Protein AF-A0A934LBV5-F1 (afdb_monomer_lite)

Secondary structure (DSSP, 8-state):
------------HHHHHHH-GGGT-SS-EEEE-SSHHHHHHHHHHHHHH--EEEEEE-SS-EEE-TT--GGGEEEESS---STT-EEE--S---S-TTS--TT---TTEE-HHHHTT--TTTSGGGS--S-HHHHHHHHHHHTTSS-PPPGGGHHHHTTGGGHHHHHHH-GGGGG-

Radius of gyration: 16.34 Å; chains: 1; bounding box: 41×29×62 Å

pLDDT: mean 90.87, std 10.98, range [35.19, 98.69]

Sequence (176 aa):
MPSSTQPDDRIDYAALVAQHPWTIARDRKCILSPDSDGMLCGLLVTNFLNWEVVGFYDGKILISKEGVNFNDCVFLDIEINRRGVGSIGNHLVEFNRNLTINNHNFDECIQPNILRGFDGKNAFQRKYPFGTIHLLLGSLQESGVIGDLPDTAVSPLLFADGVGNNLFGYPENCLN

Structure (mmCIF, N/CA/C/O backbone):
data_AF-A0A934LBV5-F1
#
_entry.id   AF-A0A934LBV5-F1
#
loop_
_atom_site.group_PDB
_atom_site.id
_atom_site.type_symbol
_atom_site.label_atom_id
_atom_site.label_alt_id
_atom_site.label_comp_id
_atom_site.label_asym_id
_atom_site.label_entity_id
_atom_site.label_seq_id
_atom_site.pdbx_PDB_ins_code
_atom_site.Cartn_x
_atom_site.Cartn_y
_atom_site.Cartn_z
_atom_site.occupancy
_atom_site.B_iso_or_equiv
_atom_site.auth_seq_id
_atom_site.auth_comp_id
_atom_site.auth_asym_id
_atom_site.auth_atom_id
_atom_site.pdbx_PDB_model_num
ATOM 1 N N . MET A 1 1 ? 10.150 -7.671 -39.013 1.00 37.53 1 MET A N 1
ATOM 2 C CA . MET A 1 1 ? 9.109 -7.538 -37.978 1.00 37.53 1 MET A CA 1
ATOM 3 C C . MET A 1 1 ? 9.627 -8.192 -36.712 1.00 37.53 1 MET A C 1
ATOM 5 O O . MET A 1 1 ? 9.820 -9.401 -36.743 1.00 37.53 1 MET A O 1
ATOM 9 N N . PRO A 1 2 ? 9.927 -7.448 -35.643 1.00 35.19 2 PRO A N 1
ATOM 10 C CA . PRO A 1 2 ? 10.103 -8.055 -34.338 1.00 35.19 2 PRO A CA 1
ATOM 11 C C . PRO A 1 2 ? 8.717 -8.207 -33.707 1.00 35.19 2 PRO A C 1
ATOM 13 O O . PRO A 1 2 ? 8.085 -7.222 -33.337 1.00 35.19 2 PRO A O 1
ATOM 16 N N . SER A 1 3 ? 8.226 -9.442 -33.618 1.00 48.97 3 SER A N 1
ATOM 17 C CA . SER A 1 3 ? 7.176 -9.790 -32.666 1.00 48.97 3 SER A CA 1
ATOM 18 C C . SER A 1 3 ? 7.825 -9.876 -31.284 1.00 48.97 3 SER A C 1
ATOM 20 O O . SER A 1 3 ? 8.343 -10.921 -30.897 1.00 48.97 3 SER A O 1
ATOM 22 N N . SER A 1 4 ? 7.848 -8.769 -30.552 1.00 43.59 4 SER A N 1
ATOM 23 C CA . SER A 1 4 ? 8.019 -8.809 -29.104 1.00 43.59 4 SER A CA 1
ATOM 24 C C . SER A 1 4 ? 6.685 -8.398 -28.508 1.00 43.59 4 SER A C 1
ATOM 26 O O . SER A 1 4 ? 6.402 -7.209 -28.381 1.00 43.59 4 SER A O 1
ATOM 28 N N . THR A 1 5 ? 5.833 -9.370 -28.195 1.00 43.75 5 THR A N 1
ATOM 29 C CA . THR A 1 5 ? 4.811 -9.148 -27.173 1.00 43.75 5 THR A CA 1
ATOM 30 C C . THR A 1 5 ? 5.581 -8.742 -25.924 1.00 43.75 5 THR A C 1
ATOM 32 O O . THR A 1 5 ? 6.279 -9.577 -25.342 1.00 43.75 5 THR A O 1
ATOM 35 N N . GLN A 1 6 ? 5.577 -7.448 -25.590 1.00 48.78 6 GLN A N 1
ATOM 36 C CA . GLN A 1 6 ? 6.040 -7.039 -24.272 1.00 48.78 6 GLN A CA 1
ATOM 37 C C . GLN A 1 6 ? 5.222 -7.830 -23.242 1.00 48.78 6 GLN A C 1
ATOM 39 O O . GLN A 1 6 ? 4.046 -8.101 -23.509 1.00 48.78 6 GLN A O 1
ATOM 44 N N . PRO A 1 7 ? 5.837 -8.277 -22.134 1.00 55.12 7 PRO A N 1
ATOM 45 C CA . PRO A 1 7 ? 5.078 -8.839 -21.028 1.00 55.12 7 PRO A CA 1
ATOM 46 C C . PRO A 1 7 ? 3.930 -7.887 -20.685 1.00 55.12 7 PRO A C 1
ATOM 48 O O . PRO A 1 7 ? 4.115 -6.672 -20.713 1.00 55.12 7 PRO A O 1
ATOM 51 N N . ASP A 1 8 ? 2.742 -8.434 -20.445 1.00 68.75 8 ASP A N 1
ATOM 52 C CA . ASP A 1 8 ? 1.630 -7.635 -19.945 1.00 68.75 8 ASP A CA 1
ATOM 53 C C . ASP A 1 8 ? 2.003 -7.154 -18.534 1.00 68.75 8 ASP A C 1
ATOM 55 O O . ASP A 1 8 ? 2.067 -7.954 -17.602 1.00 68.75 8 ASP A O 1
ATOM 59 N N . ASP A 1 9 ? 2.334 -5.867 -18.401 1.00 77.94 9 ASP A N 1
ATOM 60 C CA . ASP A 1 9 ? 2.773 -5.248 -17.143 1.00 77.94 9 ASP A CA 1
ATOM 61 C C . ASP A 1 9 ? 1.580 -4.891 -16.225 1.00 77.94 9 ASP A C 1
ATOM 63 O O . ASP A 1 9 ? 1.752 -4.281 -15.156 1.00 77.94 9 ASP A O 1
ATOM 67 N N . ARG A 1 10 ? 0.353 -5.264 -16.613 1.00 86.00 10 ARG A N 1
ATOM 68 C CA . ARG A 1 10 ? -0.849 -5.063 -15.802 1.00 86.00 10 ARG A CA 1
ATOM 69 C C . ARG A 1 10 ? -0.780 -5.843 -14.500 1.00 86.00 10 ARG A C 1
ATOM 71 O O . ARG A 1 10 ? -0.257 -6.951 -14.416 1.00 86.00 10 ARG A O 1
ATOM 78 N N . ILE A 1 11 ? -1.344 -5.241 -13.460 1.00 91.06 11 ILE A N 1
ATOM 79 C CA . ILE A 1 11 ? -1.488 -5.902 -12.168 1.00 91.06 11 ILE A CA 1
ATOM 80 C C . ILE A 1 11 ? -2.671 -6.867 -12.247 1.00 91.06 11 ILE A C 1
ATOM 82 O O . ILE A 1 11 ? -3.798 -6.453 -12.510 1.00 91.06 11 ILE A O 1
ATOM 86 N N . ASP A 1 12 ? -2.411 -8.149 -11.995 1.00 94.25 12 ASP A N 1
ATOM 87 C CA . ASP A 1 12 ? -3.451 -9.159 -11.808 1.00 94.25 12 ASP A CA 1
ATOM 88 C C . ASP A 1 12 ? -4.033 -9.027 -10.392 1.00 94.25 12 ASP A C 1
ATOM 90 O O . ASP A 1 12 ? -3.531 -9.606 -9.423 1.00 94.25 12 ASP A O 1
ATOM 94 N N . TYR A 1 13 ? -5.073 -8.200 -10.265 1.00 95.12 13 TYR A N 1
ATOM 95 C CA . TYR A 1 13 ? -5.738 -7.948 -8.988 1.00 95.12 13 TYR A CA 1
ATOM 96 C C . TYR A 1 13 ? -6.399 -9.203 -8.410 1.00 95.12 13 TYR A C 1
ATOM 98 O O . TYR A 1 13 ? -6.395 -9.377 -7.191 1.00 95.12 13 TYR A O 1
ATOM 106 N N . ALA A 1 14 ? -6.912 -10.102 -9.255 1.00 96.12 14 ALA A N 1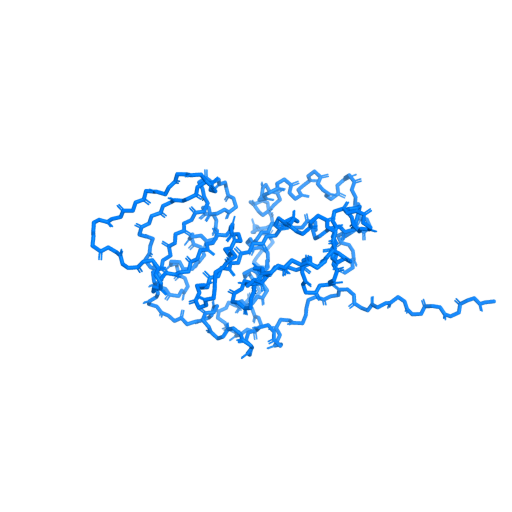
ATOM 107 C CA . ALA A 1 14 ? -7.539 -11.338 -8.801 1.00 96.12 14 ALA A CA 1
ATOM 108 C C . ALA A 1 14 ? -6.506 -12.241 -8.113 1.00 96.12 14 ALA A C 1
ATOM 110 O O . ALA A 1 14 ? -6.737 -12.731 -7.003 1.00 96.12 14 ALA A O 1
ATOM 111 N N . ALA A 1 15 ? -5.333 -12.410 -8.732 1.00 95.38 15 ALA A N 1
ATOM 112 C CA . ALA A 1 15 ? -4.226 -13.153 -8.139 1.00 95.38 15 ALA A CA 1
ATOM 113 C C . ALA A 1 15 ? -3.686 -12.473 -6.872 1.00 95.38 15 ALA A C 1
ATOM 115 O O . ALA A 1 15 ? -3.429 -13.157 -5.881 1.00 95.38 15 ALA A O 1
ATOM 116 N N . LEU A 1 16 ? -3.551 -11.143 -6.882 1.00 95.44 16 LEU A N 1
ATOM 117 C CA . LEU A 1 16 ? -3.089 -10.353 -5.737 1.00 95.44 16 LEU A CA 1
ATOM 118 C C . LEU A 1 16 ? -4.006 -10.539 -4.522 1.00 95.44 16 LEU A C 1
ATOM 120 O O . LEU A 1 16 ? -3.524 -10.860 -3.436 1.00 95.44 16 LEU A O 1
ATOM 124 N N . VAL A 1 17 ? -5.322 -10.398 -4.698 1.00 96.38 17 VAL A N 1
ATOM 125 C CA . VAL A 1 17 ? -6.305 -10.582 -3.618 1.00 96.38 17 VAL A CA 1
ATOM 126 C C . VAL A 1 17 ? -6.327 -12.034 -3.135 1.00 96.38 17 VAL A C 1
ATOM 128 O O . VAL A 1 17 ? -6.410 -12.277 -1.932 1.00 96.38 17 VAL A O 1
ATOM 131 N N . ALA A 1 18 ? -6.204 -13.007 -4.043 1.00 96.56 18 ALA A N 1
ATOM 132 C CA . ALA A 1 18 ? -6.152 -14.420 -3.675 1.00 96.56 18 ALA A CA 1
ATOM 133 C C . ALA A 1 18 ? -4.903 -14.773 -2.845 1.00 96.56 18 ALA A C 1
ATOM 135 O O . ALA A 1 18 ? -4.996 -15.562 -1.905 1.00 96.56 18 ALA A O 1
ATOM 136 N N . GLN A 1 19 ? -3.746 -14.192 -3.177 1.00 95.50 19 GLN A N 1
ATOM 137 C CA . GLN A 1 19 ? -2.488 -14.399 -2.449 1.00 95.50 19 GLN A CA 1
ATOM 138 C C . GLN A 1 19 ? -2.459 -13.638 -1.120 1.00 95.50 19 GLN A C 1
ATOM 140 O O . GLN A 1 19 ? -1.939 -14.147 -0.129 1.00 95.50 19 GLN A O 1
ATOM 145 N N . HIS A 1 20 ? -3.073 -12.455 -1.079 1.00 96.12 20 HIS A N 1
ATOM 146 C CA . HIS A 1 20 ? -3.098 -11.579 0.087 1.00 96.12 20 HIS A CA 1
AT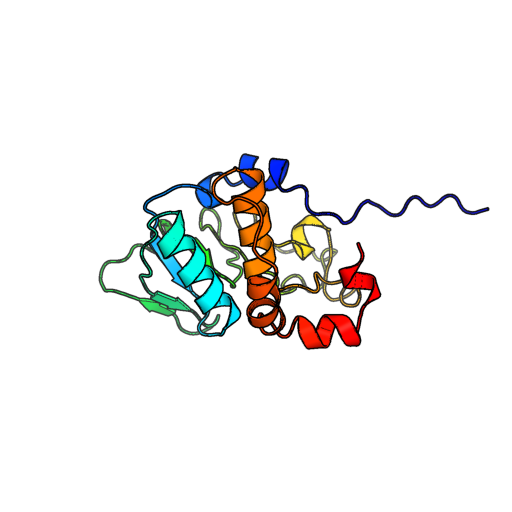OM 147 C C . HIS A 1 20 ? -4.537 -11.248 0.499 1.00 96.12 20 HIS A C 1
ATOM 149 O O . HIS A 1 20 ? -4.968 -10.093 0.405 1.00 96.12 20 HIS A O 1
ATOM 155 N N . PRO A 1 21 ? -5.297 -12.224 1.032 1.00 95.31 21 PRO A N 1
ATOM 156 C CA . PRO A 1 21 ? -6.703 -12.024 1.396 1.00 95.31 21 PRO A CA 1
ATOM 157 C C . PRO A 1 21 ? -6.885 -10.977 2.503 1.00 95.31 21 PRO A C 1
ATOM 159 O O . PRO A 1 21 ? -7.983 -10.466 2.723 1.00 95.31 21 PRO A O 1
ATOM 162 N N . TRP A 1 22 ? -5.804 -10.622 3.203 1.00 95.00 22 TRP A N 1
ATOM 163 C CA . TRP A 1 22 ? -5.809 -9.548 4.183 1.00 95.00 22 TRP A CA 1
ATOM 164 C C . TRP A 1 22 ? -6.133 -8.175 3.594 1.00 95.00 22 TRP A C 1
ATOM 166 O O . TRP A 1 22 ? -6.601 -7.328 4.348 1.00 95.00 22 TRP A O 1
ATOM 176 N N . THR A 1 23 ? -5.928 -7.960 2.292 1.00 95.06 23 THR A N 1
ATOM 177 C CA . THR A 1 23 ? -6.225 -6.693 1.596 1.00 95.06 23 THR A CA 1
ATOM 178 C C . THR A 1 23 ? -7.700 -6.310 1.639 1.00 95.06 23 THR A C 1
ATOM 180 O O . THR A 1 23 ? -8.024 -5.127 1.642 1.00 95.06 23 THR A O 1
ATOM 183 N N . ILE A 1 24 ? -8.585 -7.306 1.711 1.00 96.19 24 ILE A N 1
ATOM 184 C CA . ILE A 1 24 ? -10.046 -7.136 1.687 1.00 96.19 24 ILE A CA 1
ATOM 185 C C . ILE A 1 24 ? -10.715 -7.593 2.990 1.00 96.19 24 ILE A C 1
ATOM 187 O O . ILE A 1 24 ? -11.934 -7.511 3.142 1.00 96.19 24 ILE A O 1
ATOM 191 N N . ALA A 1 25 ? -9.933 -8.108 3.939 1.00 97.06 25 ALA A N 1
ATOM 192 C CA . ALA A 1 25 ? -10.440 -8.541 5.233 1.00 97.06 25 ALA A CA 1
ATOM 193 C C . ALA A 1 25 ? -10.951 -7.340 6.036 1.00 97.06 25 ALA A C 1
ATOM 195 O O . ALA A 1 25 ? -10.390 -6.252 5.957 1.00 97.06 25 ALA A O 1
ATOM 196 N N . ARG A 1 26 ? -11.998 -7.533 6.839 1.00 97.94 26 ARG A N 1
ATOM 197 C CA . ARG A 1 26 ? -12.542 -6.480 7.707 1.00 97.94 26 ARG A CA 1
ATOM 198 C C . ARG A 1 26 ? -11.838 -6.439 9.063 1.00 97.94 26 ARG A C 1
ATOM 200 O O . ARG A 1 26 ? -11.137 -7.380 9.428 1.00 97.94 26 ARG A O 1
ATOM 207 N N . ASP A 1 27 ? -12.046 -5.346 9.795 1.00 98.00 27 ASP A N 1
ATOM 208 C CA . ASP A 1 27 ? -11.721 -5.230 11.226 1.00 98.00 27 ASP A CA 1
ATOM 209 C C . ASP A 1 27 ? -10.224 -5.403 11.559 1.00 98.00 27 ASP A C 1
ATOM 211 O O . ASP A 1 27 ? -9.849 -5.955 12.597 1.00 98.00 27 ASP A O 1
ATOM 215 N N . ARG A 1 28 ? -9.340 -4.932 10.671 1.00 98.00 28 ARG A N 1
ATOM 216 C CA . ARG A 1 28 ? -7.883 -4.977 10.872 1.00 98.00 28 ARG A CA 1
ATOM 217 C C . ARG A 1 28 ? -7.338 -3.693 11.484 1.00 98.00 28 ARG A C 1
ATOM 219 O O . ARG A 1 28 ? -7.940 -2.630 11.389 1.00 98.00 28 ARG A O 1
ATOM 226 N N . LYS A 1 29 ? -6.135 -3.778 12.050 1.00 98.56 29 LYS A N 1
ATOM 227 C CA . LYS A 1 29 ? -5.351 -2.614 12.480 1.00 98.56 29 LYS A CA 1
ATOM 228 C C . LYS A 1 29 ? -4.383 -2.199 11.382 1.00 98.56 29 LYS A C 1
ATOM 230 O O . LYS A 1 29 ? -3.769 -3.063 10.755 1.00 98.56 29 LYS A O 1
ATOM 235 N N . CYS A 1 30 ? -4.191 -0.899 11.197 1.00 98.56 30 CYS A N 1
ATOM 236 C CA . CYS A 1 30 ? -3.239 -0.372 10.229 1.00 98.56 30 CYS A CA 1
ATOM 237 C C . CYS A 1 30 ? -2.352 0.748 10.770 1.00 98.56 30 CYS A C 1
ATOM 239 O O . CYS A 1 30 ? -2.711 1.474 11.702 1.00 98.56 30 CYS A O 1
ATOM 241 N N . ILE A 1 31 ? -1.172 0.852 10.165 1.00 98.69 31 ILE A N 1
ATOM 242 C CA . ILE A 1 31 ? -0.188 1.912 10.378 1.00 98.69 31 ILE A CA 1
ATOM 243 C C . ILE A 1 31 ? 0.016 2.602 9.034 1.00 98.69 31 ILE A C 1
ATOM 245 O O . ILE A 1 31 ? 0.229 1.926 8.031 1.00 98.69 31 ILE A O 1
ATOM 249 N N . LEU A 1 32 ? -0.083 3.928 9.010 1.00 98.56 32 LEU A N 1
ATOM 250 C CA . LEU A 1 32 ? -0.047 4.705 7.769 1.00 98.56 32 LEU A CA 1
ATOM 251 C C . LEU A 1 32 ? 1.319 5.363 7.563 1.00 98.56 32 LEU A C 1
ATOM 253 O O . LEU A 1 32 ? 1.946 5.789 8.540 1.00 98.56 32 LEU A O 1
ATOM 257 N N . SER A 1 33 ? 1.741 5.536 6.311 1.00 97.56 33 SER A N 1
ATOM 258 C CA . SER A 1 33 ? 2.712 6.585 5.992 1.00 97.56 33 SER A CA 1
ATOM 259 C C . SER A 1 33 ? 2.108 7.963 6.353 1.00 97.56 33 SER A C 1
ATOM 261 O O . SER A 1 33 ? 0.892 8.169 6.237 1.00 97.56 33 SER A O 1
ATOM 263 N N . PRO A 1 34 ? 2.900 8.919 6.874 1.00 96.00 34 PRO A N 1
ATOM 264 C CA . PRO A 1 34 ? 2.402 10.238 7.256 1.00 96.00 34 PRO A CA 1
ATOM 265 C C . PRO A 1 34 ? 2.409 11.231 6.079 1.00 96.00 34 PRO A C 1
ATOM 267 O O . PRO A 1 34 ? 2.833 12.377 6.238 1.00 96.00 34 PRO A O 1
ATOM 270 N N . ASP A 1 35 ? 1.940 10.809 4.905 1.00 93.88 35 ASP A N 1
ATOM 271 C CA . ASP A 1 35 ? 1.755 11.667 3.733 1.00 93.88 35 ASP A CA 1
ATOM 272 C C . ASP A 1 35 ? 0.321 11.590 3.176 1.00 93.88 35 ASP A C 1
ATOM 274 O O . ASP A 1 35 ? -0.582 10.997 3.773 1.00 93.88 35 ASP A O 1
ATOM 278 N N . SER A 1 36 ? 0.071 12.270 2.055 1.00 93.44 36 SER A N 1
ATOM 279 C CA . SER A 1 36 ? -1.254 12.299 1.438 1.00 93.44 36 SER A CA 1
ATOM 280 C C . SER A 1 36 ? -1.720 10.944 0.909 1.00 93.44 36 SER A C 1
ATOM 282 O O . SER A 1 36 ? -2.917 10.675 0.986 1.00 93.44 36 SER A O 1
ATOM 284 N N . ASP A 1 37 ? -0.829 10.112 0.366 1.00 95.88 37 ASP A N 1
ATOM 285 C CA . ASP A 1 37 ? -1.213 8.815 -0.199 1.00 95.88 37 ASP A CA 1
ATOM 286 C C . ASP A 1 37 ? -1.546 7.830 0.929 1.00 95.88 37 ASP A C 1
ATOM 288 O O . ASP A 1 37 ? -2.647 7.270 0.955 1.00 95.88 37 ASP A O 1
ATOM 292 N N . GLY A 1 38 ? -0.703 7.748 1.964 1.00 97.00 38 GLY A N 1
ATOM 293 C CA . GLY A 1 38 ? -0.995 6.979 3.177 1.00 97.00 38 GLY A CA 1
ATOM 294 C C . GLY A 1 38 ? -2.278 7.407 3.888 1.00 97.00 38 GLY A C 1
ATOM 295 O O . GLY A 1 38 ? -3.077 6.559 4.304 1.00 97.00 38 GLY A O 1
ATOM 296 N N . MET A 1 39 ? -2.540 8.715 3.987 1.00 96.19 39 MET A N 1
ATOM 297 C CA . MET A 1 39 ? -3.797 9.219 4.554 1.00 96.19 39 MET A CA 1
ATOM 298 C C . MET A 1 39 ? -5.019 8.820 3.715 1.00 96.19 39 MET A C 1
ATOM 300 O O . MET A 1 39 ? -6.028 8.398 4.284 1.00 96.19 39 MET A O 1
ATOM 304 N N . LEU A 1 40 ? -4.946 8.915 2.383 1.00 96.31 40 LEU A N 1
ATOM 305 C CA . LEU A 1 40 ? -6.026 8.470 1.494 1.00 96.31 40 LEU A CA 1
ATOM 306 C C . LEU A 1 40 ? -6.255 6.957 1.608 1.00 96.31 40 LEU A C 1
ATOM 308 O O . LEU A 1 40 ? -7.407 6.522 1.692 1.00 96.31 40 LEU A O 1
ATOM 312 N N . CYS A 1 41 ? -5.182 6.165 1.691 1.00 97.69 41 CYS A N 1
ATOM 313 C CA . CYS A 1 41 ? -5.253 4.724 1.931 1.00 97.69 41 CYS A CA 1
ATOM 314 C C . CYS A 1 41 ? -5.993 4.420 3.240 1.00 97.69 41 CYS A C 1
ATOM 316 O O . CYS A 1 41 ? -6.926 3.616 3.255 1.00 97.69 41 CYS A O 1
ATOM 318 N N . GLY A 1 42 ? -5.630 5.113 4.324 1.00 98.06 42 GLY A N 1
ATOM 319 C CA . GLY A 1 42 ? -6.290 5.005 5.624 1.00 98.06 42 GLY A CA 1
ATOM 320 C C . GLY A 1 42 ? -7.781 5.349 5.572 1.00 98.06 42 GLY A C 1
ATOM 321 O O . GLY A 1 42 ? -8.607 4.592 6.086 1.00 98.06 42 GLY A O 1
ATOM 322 N N . LEU A 1 43 ? -8.154 6.452 4.915 1.00 96.69 43 LEU A N 1
ATOM 323 C CA . LEU A 1 43 ? -9.559 6.842 4.723 1.00 96.69 43 LEU A CA 1
ATOM 324 C C . LEU A 1 43 ? -10.359 5.774 3.967 1.00 96.69 43 LEU A C 1
ATOM 326 O O . LEU A 1 43 ? -11.499 5.485 4.331 1.00 96.69 43 LEU A O 1
ATOM 330 N N . LEU A 1 44 ? -9.762 5.155 2.948 1.00 96.12 44 LEU A N 1
ATOM 331 C CA . LEU A 1 44 ? -10.417 4.114 2.163 1.00 96.12 44 LEU A CA 1
ATOM 332 C C . LEU A 1 44 ? -10.707 2.870 3.019 1.00 96.12 44 LEU A C 1
ATOM 334 O O . LEU A 1 44 ? -11.857 2.438 3.127 1.00 96.12 44 LEU A O 1
ATOM 338 N N . VAL A 1 45 ? -9.690 2.307 3.676 1.00 98.06 45 VAL A N 1
ATOM 339 C CA . VAL A 1 45 ? -9.856 1.051 4.432 1.00 98.06 45 VAL A CA 1
ATOM 340 C C . VAL A 1 45 ? -10.693 1.223 5.701 1.00 98.06 45 VAL A C 1
ATOM 342 O O . VAL A 1 45 ? -11.445 0.321 6.076 1.00 98.06 45 VAL A O 1
ATOM 345 N N . THR A 1 46 ? -10.619 2.384 6.356 1.00 98.31 46 THR A N 1
ATOM 346 C CA . THR A 1 46 ? -11.449 2.679 7.534 1.00 98.31 46 THR A CA 1
ATOM 347 C C . THR A 1 46 ? -12.926 2.742 7.144 1.00 98.31 46 THR A C 1
ATOM 349 O O . THR A 1 46 ? -13.760 2.140 7.817 1.00 98.31 46 THR A O 1
ATOM 352 N N . ASN A 1 47 ? -13.249 3.380 6.015 1.00 96.81 47 ASN A N 1
ATOM 353 C CA . ASN A 1 47 ? -14.625 3.543 5.552 1.00 96.81 47 ASN A CA 1
ATOM 354 C C . ASN A 1 47 ? -15.243 2.243 5.012 1.00 96.81 47 ASN A C 1
ATOM 356 O O . ASN A 1 47 ? -16.390 1.926 5.323 1.00 96.81 47 ASN A O 1
ATOM 360 N N . PHE A 1 48 ? -14.502 1.477 4.206 1.00 97.06 48 PHE A N 1
ATOM 361 C CA . PHE A 1 48 ? -15.065 0.313 3.511 1.00 97.06 48 PHE A CA 1
ATOM 362 C C . PHE A 1 48 ? -14.871 -1.008 4.259 1.00 97.06 48 PHE A C 1
ATOM 364 O O . PHE A 1 48 ? -15.743 -1.879 4.200 1.00 97.06 48 PHE A O 1
ATOM 371 N N . LEU A 1 49 ? -13.776 -1.159 5.006 1.00 98.25 49 LEU A N 1
ATOM 372 C CA . LEU A 1 49 ? -13.409 -2.415 5.668 1.00 98.25 49 LEU A CA 1
ATOM 373 C C . LEU A 1 49 ? -13.474 -2.350 7.200 1.00 98.25 49 LEU A C 1
ATOM 375 O O . LEU A 1 49 ? -13.230 -3.363 7.853 1.00 98.25 49 LEU A O 1
ATOM 379 N N . ASN A 1 50 ? -13.832 -1.202 7.785 1.00 98.50 50 ASN A N 1
ATOM 380 C CA . ASN A 1 50 ? -13.829 -0.984 9.237 1.00 98.50 50 ASN A CA 1
ATOM 381 C C . ASN A 1 50 ? -12.447 -1.219 9.876 1.00 98.50 50 ASN A C 1
ATOM 383 O O . ASN A 1 50 ? -12.331 -1.799 10.954 1.00 98.50 50 ASN A O 1
ATOM 387 N N . TRP A 1 51 ? -11.376 -0.822 9.187 1.00 98.56 51 TRP A N 1
ATOM 388 C CA . TRP A 1 51 ? -10.038 -0.887 9.773 1.00 98.56 51 TRP A CA 1
ATOM 389 C C . TRP A 1 51 ? -9.838 0.206 10.824 1.00 98.56 51 TRP A C 1
ATOM 391 O O . TRP A 1 51 ? -10.426 1.282 10.748 1.00 98.56 51 TRP A O 1
ATOM 401 N N . GLU A 1 52 ? -8.957 -0.053 11.785 1.00 98.50 52 GLU A N 1
ATOM 402 C CA . GLU A 1 52 ? -8.548 0.894 12.816 1.00 98.50 52 GLU A CA 1
ATOM 403 C C . GLU A 1 52 ? -7.149 1.442 12.510 1.00 98.50 52 GLU A C 1
ATOM 405 O O . GLU A 1 52 ? -6.181 0.683 12.416 1.00 98.50 52 GLU A O 1
ATOM 410 N N . VAL A 1 53 ? -7.011 2.767 12.419 1.00 98.56 53 VAL A N 1
ATOM 411 C CA . VAL A 1 53 ? -5.692 3.418 12.387 1.00 98.56 53 VAL A CA 1
ATOM 412 C C . VAL A 1 53 ? -5.114 3.433 13.800 1.00 98.56 53 VAL A C 1
ATOM 414 O O . VAL A 1 53 ? -5.672 4.045 14.718 1.00 98.56 53 VAL A O 1
ATOM 417 N N . VAL A 1 54 ? -3.982 2.753 13.983 1.00 98.62 54 VAL A N 1
ATOM 418 C CA . VAL A 1 54 ? -3.326 2.594 15.290 1.00 98.62 54 VAL A CA 1
ATOM 419 C C . VAL A 1 54 ? -1.949 3.241 15.369 1.00 98.62 54 VAL A C 1
ATOM 421 O O . VAL A 1 54 ? -1.349 3.245 16.444 1.00 98.62 54 VAL A O 1
ATOM 424 N N . GLY A 1 55 ? -1.449 3.813 14.275 1.00 98.31 55 GLY A N 1
ATOM 425 C CA . GLY A 1 55 ? -0.159 4.486 14.261 1.00 98.31 55 GLY A CA 1
ATOM 426 C C . GLY A 1 55 ? 0.227 5.064 12.908 1.00 98.31 55 GLY A C 1
ATOM 427 O O . GLY A 1 55 ? -0.496 4.922 11.923 1.00 98.31 55 GLY A O 1
ATOM 428 N N . PHE A 1 56 ? 1.403 5.684 12.889 1.00 98.50 56 PHE A N 1
ATOM 429 C CA . PHE A 1 56 ? 2.048 6.241 11.706 1.00 98.50 56 PHE A CA 1
ATOM 430 C C . PHE A 1 56 ? 3.523 5.833 11.671 1.00 98.50 56 PHE A C 1
ATOM 432 O O . PHE A 1 56 ? 4.156 5.715 12.725 1.00 98.50 56 PHE A O 1
ATOM 439 N N . TYR A 1 57 ? 4.071 5.629 10.475 1.00 97.88 57 TYR A N 1
ATOM 440 C CA . TYR A 1 57 ? 5.467 5.248 10.273 1.00 97.88 57 TYR A CA 1
ATOM 441 C C . TYR A 1 57 ? 6.044 5.909 9.017 1.00 97.88 57 TYR A C 1
ATOM 443 O O . TYR A 1 57 ? 5.513 5.723 7.932 1.00 97.88 57 TYR A O 1
ATOM 451 N N . ASP A 1 58 ? 7.143 6.655 9.152 1.00 95.31 58 ASP A N 1
ATOM 452 C CA . ASP A 1 58 ? 7.798 7.380 8.041 1.00 95.31 58 ASP A CA 1
ATOM 453 C C . ASP A 1 58 ? 9.015 6.638 7.443 1.00 95.31 58 ASP A C 1
ATOM 455 O O . ASP A 1 58 ? 9.867 7.232 6.780 1.00 95.31 58 ASP A O 1
ATOM 459 N N . GLY A 1 59 ? 9.169 5.347 7.753 1.00 92.75 59 GLY A N 1
ATOM 460 C CA . GLY A 1 59 ? 10.361 4.566 7.405 1.00 92.75 59 GLY A CA 1
ATOM 461 C C . GLY A 1 59 ? 11.512 4.693 8.408 1.00 92.75 59 GLY A C 1
ATOM 462 O O . GLY A 1 59 ? 12.457 3.904 8.364 1.00 92.75 59 GLY A O 1
ATOM 463 N N . LYS A 1 60 ? 11.437 5.624 9.366 1.00 94.75 60 LYS A N 1
ATOM 464 C CA . LYS A 1 60 ? 12.471 5.853 10.392 1.00 94.75 60 LYS A CA 1
ATOM 465 C C . LYS A 1 60 ? 11.908 5.802 11.808 1.00 94.75 60 LYS A C 1
ATOM 467 O O . LYS A 1 60 ? 12.480 5.139 12.669 1.00 94.75 60 LYS A O 1
ATOM 472 N N . ILE A 1 61 ? 10.798 6.486 12.048 1.00 96.38 61 ILE A N 1
ATOM 473 C CA . ILE A 1 61 ? 10.145 6.666 13.338 1.00 96.38 61 ILE A CA 1
ATOM 474 C C . ILE A 1 61 ? 8.722 6.134 13.235 1.00 96.38 61 ILE A C 1
ATOM 476 O O . ILE A 1 61 ? 7.934 6.575 12.401 1.00 96.38 61 ILE A O 1
ATOM 480 N N . LEU A 1 62 ? 8.394 5.191 14.117 1.00 96.88 62 LEU A N 1
ATOM 481 C CA . LEU A 1 62 ? 7.049 4.651 14.276 1.00 96.88 62 LEU A CA 1
ATOM 482 C C . LEU A 1 62 ? 6.425 5.235 15.542 1.00 96.88 62 LEU A C 1
ATOM 484 O O . LEU A 1 62 ? 6.989 5.111 16.630 1.00 96.88 62 LEU A O 1
ATOM 488 N N . ILE A 1 63 ? 5.241 5.827 15.401 1.00 97.38 63 ILE A N 1
ATOM 489 C CA . ILE A 1 63 ? 4.383 6.235 16.516 1.00 97.38 63 ILE A CA 1
ATOM 490 C C . ILE A 1 63 ? 3.110 5.395 16.499 1.00 97.38 63 ILE A C 1
ATOM 492 O O . ILE A 1 63 ? 2.546 5.131 15.441 1.00 97.38 63 ILE A O 1
ATOM 496 N N . SER A 1 64 ? 2.652 4.940 17.661 1.00 98.00 64 SER A N 1
ATOM 497 C CA . SER A 1 64 ? 1.465 4.086 17.748 1.00 98.00 64 SER A CA 1
ATOM 498 C C . SER A 1 64 ? 0.749 4.231 19.082 1.00 98.00 64 SER A C 1
ATOM 500 O O . SER A 1 64 ? 1.303 4.761 20.048 1.00 98.00 64 SER A O 1
ATOM 502 N N . LYS A 1 65 ? -0.497 3.754 19.125 1.00 97.69 65 LYS A N 1
ATOM 503 C CA . LYS A 1 65 ? -1.223 3.544 20.377 1.00 97.69 65 LYS A CA 1
ATOM 504 C C . LYS A 1 65 ? -0.465 2.535 21.246 1.00 97.69 65 LYS A C 1
ATOM 506 O O . LYS A 1 65 ? 0.117 1.572 20.748 1.00 97.69 65 LYS A O 1
ATOM 511 N N . GLU A 1 66 ? -0.503 2.745 22.555 1.00 97.38 66 GLU A N 1
ATOM 512 C CA . GLU A 1 66 ? 0.118 1.835 23.517 1.00 97.38 66 GLU A CA 1
ATOM 513 C C . GLU A 1 66 ? -0.494 0.423 23.434 1.00 97.38 66 GLU A C 1
ATOM 515 O O . GLU A 1 66 ? -1.696 0.261 23.218 1.00 97.38 66 GLU A O 1
ATOM 520 N N . GLY A 1 67 ? 0.340 -0.610 23.590 1.00 96.25 67 GLY A N 1
ATOM 521 C CA . GLY A 1 67 ? -0.097 -2.013 23.606 1.00 96.25 67 GLY A CA 1
ATOM 522 C C . GLY A 1 67 ? -0.407 -2.629 22.236 1.00 96.25 67 GLY A C 1
ATOM 523 O O . GLY A 1 67 ? -0.877 -3.766 22.172 1.00 96.25 67 GLY A O 1
ATOM 524 N N . VAL A 1 68 ? -0.151 -1.923 21.131 1.00 97.06 68 VAL A N 1
ATOM 525 C CA . VAL A 1 68 ? -0.323 -2.465 19.776 1.00 97.06 68 VAL A CA 1
ATOM 526 C C . VAL A 1 68 ? 0.776 -3.483 19.455 1.00 97.06 68 VAL A C 1
ATOM 528 O O . VAL A 1 68 ? 1.964 -3.193 19.570 1.00 97.06 68 VAL A O 1
ATOM 531 N N . ASN A 1 69 ? 0.380 -4.670 18.991 1.00 95.81 69 ASN A N 1
ATOM 532 C CA . ASN A 1 69 ? 1.294 -5.637 18.387 1.00 95.81 69 ASN A CA 1
ATOM 533 C C . ASN A 1 69 ? 1.405 -5.375 16.880 1.00 95.81 69 ASN A C 1
ATOM 535 O O . ASN A 1 69 ? 0.459 -5.612 16.133 1.00 95.81 69 ASN A O 1
ATOM 539 N N . PHE A 1 70 ? 2.574 -4.926 16.423 1.00 94.75 70 PHE A N 1
ATOM 540 C CA . PHE A 1 70 ? 2.785 -4.568 15.016 1.00 94.75 70 PHE A CA 1
ATOM 541 C C . PHE A 1 70 ? 2.741 -5.755 14.053 1.00 94.75 70 PHE A C 1
ATOM 543 O O . PHE A 1 70 ? 2.515 -5.545 12.867 1.00 94.75 70 PHE A O 1
ATOM 550 N N . ASN A 1 71 ? 2.921 -6.992 14.534 1.00 92.81 71 ASN A N 1
ATOM 551 C CA . ASN A 1 71 ? 2.775 -8.170 13.671 1.00 92.81 71 ASN A CA 1
ATOM 552 C C . ASN A 1 71 ? 1.307 -8.427 13.283 1.00 92.81 71 ASN A C 1
ATOM 554 O O . ASN A 1 71 ? 1.057 -9.129 12.311 1.00 92.81 71 ASN A O 1
ATOM 558 N N . ASP A 1 72 ? 0.351 -7.833 14.005 1.00 94.69 72 ASP A N 1
ATOM 559 C CA . ASP A 1 72 ? -1.081 -7.925 13.696 1.00 94.69 72 ASP A CA 1
ATOM 560 C C . ASP A 1 72 ? -1.561 -6.735 12.837 1.00 94.69 72 ASP A C 1
ATOM 562 O O . ASP A 1 72 ? -2.731 -6.663 12.450 1.00 94.69 72 ASP A O 1
ATOM 566 N N . CYS A 1 73 ? -0.671 -5.780 12.549 1.00 97.62 73 CYS A N 1
ATOM 567 C CA . CYS A 1 73 ? -0.964 -4.588 11.762 1.00 97.62 73 CYS A CA 1
ATOM 568 C C . CYS A 1 73 ? -0.671 -4.799 10.273 1.00 97.62 73 CYS A C 1
ATOM 570 O O . CYS A 1 73 ? 0.185 -5.594 9.892 1.00 97.62 73 CYS A O 1
ATOM 572 N N . VAL A 1 74 ? -1.362 -4.024 9.438 1.00 98.31 74 VAL A N 1
ATOM 573 C CA . VAL A 1 74 ? -1.017 -3.827 8.027 1.00 98.31 74 VAL A CA 1
ATOM 574 C C . VAL A 1 74 ? -0.438 -2.429 7.845 1.00 98.31 74 VAL A C 1
ATOM 576 O O . VAL A 1 74 ? -1.011 -1.451 8.325 1.00 98.31 74 VAL A O 1
ATOM 579 N N . PHE A 1 75 ? 0.690 -2.330 7.158 1.00 98.44 75 PHE A N 1
ATOM 580 C CA . PHE A 1 75 ? 1.326 -1.056 6.845 1.00 98.44 75 PHE A CA 1
ATOM 581 C C . PHE A 1 75 ? 0.845 -0.557 5.482 1.00 98.44 75 PHE A C 1
ATOM 583 O O . PHE A 1 75 ? 0.908 -1.290 4.496 1.00 98.44 75 PHE A O 1
ATOM 590 N N . LEU A 1 76 ? 0.315 0.663 5.441 1.00 98.50 76 LEU A N 1
ATOM 591 C CA . LEU A 1 76 ? -0.235 1.267 4.230 1.00 98.50 76 LEU A CA 1
ATOM 592 C C . LEU A 1 76 ? 0.693 2.357 3.717 1.00 98.50 76 LEU A C 1
ATOM 594 O O . LEU A 1 76 ? 1.110 3.218 4.493 1.00 98.50 76 LEU A O 1
ATOM 598 N N . ASP A 1 77 ? 0.947 2.304 2.412 1.00 97.62 77 ASP A N 1
ATOM 599 C CA . ASP A 1 77 ? 1.831 3.209 1.679 1.00 97.62 77 ASP A CA 1
ATOM 600 C C . ASP A 1 77 ? 3.295 3.164 2.157 1.00 97.62 77 ASP A C 1
ATOM 602 O O . ASP A 1 77 ? 4.065 4.117 2.075 1.00 97.62 77 ASP A O 1
ATOM 606 N N . ILE A 1 78 ? 3.696 2.011 2.692 1.00 96.50 78 ILE A N 1
ATOM 607 C CA . ILE A 1 78 ? 5.076 1.761 3.088 1.00 96.50 78 ILE A CA 1
ATOM 608 C C . ILE A 1 78 ? 5.380 0.270 3.059 1.00 96.50 78 ILE A C 1
ATOM 610 O O . ILE A 1 78 ? 4.649 -0.549 3.615 1.00 96.50 78 ILE A O 1
ATOM 614 N N . GLU A 1 79 ? 6.486 -0.085 2.417 1.00 95.81 79 GLU A N 1
ATOM 615 C CA . GLU A 1 79 ? 6.943 -1.458 2.264 1.00 95.81 79 GLU A CA 1
ATOM 616 C C . GLU A 1 79 ? 7.668 -1.939 3.521 1.00 95.81 79 GLU A C 1
ATOM 618 O O . GLU A 1 79 ? 8.598 -1.296 4.017 1.00 95.81 79 GLU A O 1
ATOM 623 N N . ILE A 1 80 ? 7.311 -3.129 4.005 1.00 96.00 80 ILE A N 1
ATOM 624 C CA . ILE A 1 80 ? 7.954 -3.732 5.170 1.00 96.00 80 ILE A CA 1
ATOM 625 C C . ILE A 1 80 ? 8.659 -5.021 4.760 1.00 96.00 80 ILE A C 1
ATOM 627 O O . ILE A 1 80 ? 8.044 -6.029 4.426 1.00 96.00 80 ILE A O 1
ATOM 631 N N . ASN A 1 81 ? 9.988 -5.011 4.856 1.00 94.38 81 ASN A N 1
ATOM 632 C CA . ASN A 1 81 ? 10.824 -6.180 4.601 1.00 94.38 81 ASN A CA 1
ATOM 633 C C . ASN A 1 81 ? 10.882 -7.116 5.828 1.00 94.38 81 ASN A C 1
ATOM 635 O O . ASN A 1 81 ? 11.923 -7.262 6.482 1.00 94.38 81 ASN A O 1
ATOM 639 N N . ARG A 1 82 ? 9.742 -7.709 6.198 1.00 92.88 82 ARG A N 1
ATOM 640 C CA . ARG A 1 82 ? 9.622 -8.592 7.366 1.00 92.88 82 ARG A CA 1
ATOM 641 C C . ARG A 1 82 ? 8.576 -9.674 7.127 1.00 92.88 82 ARG A C 1
ATOM 643 O O . ARG A 1 82 ? 7.413 -9.384 6.874 1.00 92.88 82 ARG A O 1
ATOM 650 N N . ARG A 1 83 ? 8.980 -10.932 7.323 1.00 91.94 83 ARG A N 1
ATOM 651 C CA . ARG A 1 83 ? 8.080 -12.088 7.196 1.00 91.94 83 ARG A CA 1
ATOM 652 C C . ARG A 1 83 ? 6.859 -11.944 8.100 1.00 91.94 83 ARG A C 1
ATOM 654 O O . ARG A 1 83 ? 7.008 -11.628 9.281 1.00 91.94 83 ARG A O 1
ATOM 661 N N . GLY A 1 84 ? 5.688 -12.243 7.545 1.00 92.25 84 GLY A N 1
ATOM 662 C CA . GLY A 1 84 ? 4.419 -12.258 8.270 1.00 92.25 84 GLY A CA 1
ATOM 663 C C . GLY A 1 84 ? 3.830 -10.880 8.577 1.00 92.25 84 GLY A C 1
ATOM 664 O O . GLY A 1 84 ? 2.776 -10.825 9.199 1.00 92.25 84 GLY A O 1
ATOM 665 N N . VAL A 1 85 ? 4.478 -9.781 8.172 1.00 95.31 85 VAL A N 1
ATOM 666 C CA . VAL A 1 85 ? 3.939 -8.428 8.356 1.00 95.31 85 VAL A CA 1
ATOM 667 C C . VAL A 1 85 ? 3.392 -7.923 7.032 1.00 95.31 85 VAL A C 1
ATOM 669 O O . VAL A 1 85 ? 4.148 -7.681 6.094 1.00 95.31 85 VAL A O 1
ATOM 672 N N . GLY A 1 86 ? 2.070 -7.759 6.981 1.00 97.00 86 GLY A N 1
ATOM 673 C CA . GLY A 1 86 ? 1.374 -7.244 5.809 1.00 97.00 86 GLY A CA 1
ATOM 674 C C . GLY A 1 86 ? 1.769 -5.799 5.526 1.00 97.00 86 GLY A C 1
ATOM 675 O O . GLY A 1 86 ? 1.725 -4.949 6.420 1.00 97.00 86 GLY A O 1
ATOM 676 N N . SER A 1 87 ? 2.132 -5.511 4.284 1.00 98.00 87 SER A N 1
ATOM 677 C CA . SER A 1 87 ? 2.380 -4.146 3.825 1.00 98.00 87 SER A CA 1
ATOM 678 C C . SER A 1 87 ? 1.947 -3.960 2.380 1.00 98.00 87 SER A C 1
ATOM 680 O O . SER A 1 87 ? 1.912 -4.915 1.607 1.00 98.00 87 SER A O 1
ATOM 682 N N . ILE A 1 88 ? 1.584 -2.738 2.015 1.00 98.12 88 ILE A N 1
ATOM 683 C CA . ILE A 1 88 ? 1.277 -2.361 0.637 1.00 98.12 88 ILE A CA 1
ATOM 684 C C . ILE A 1 88 ? 1.881 -0.994 0.355 1.00 98.12 88 ILE A C 1
ATOM 686 O O . ILE A 1 88 ? 1.765 -0.088 1.179 1.00 98.12 88 ILE A O 1
ATOM 690 N N . GLY A 1 89 ? 2.531 -0.861 -0.793 1.00 96.75 89 GLY A N 1
ATOM 691 C CA . GLY A 1 89 ? 3.231 0.353 -1.191 1.00 96.75 89 GLY A CA 1
ATOM 692 C C . GLY A 1 89 ? 3.495 0.376 -2.690 1.00 96.75 89 GLY A C 1
ATOM 693 O O . GLY A 1 89 ? 3.238 -0.606 -3.393 1.00 96.75 89 GLY A O 1
ATOM 694 N N . ASN A 1 90 ? 4.013 1.490 -3.189 1.00 94.31 90 ASN A N 1
ATOM 695 C CA . ASN A 1 90 ? 4.388 1.673 -4.587 1.00 94.31 90 ASN A CA 1
ATOM 696 C C . ASN A 1 90 ? 5.858 2.105 -4.774 1.00 94.31 90 ASN A C 1
ATOM 698 O O . ASN A 1 90 ? 6.320 2.237 -5.915 1.00 94.31 90 ASN A O 1
ATOM 702 N N . HIS A 1 91 ? 6.608 2.318 -3.691 1.00 92.62 91 HIS A N 1
ATOM 703 C CA . HIS A 1 91 ? 7.966 2.829 -3.737 1.00 92.62 91 HIS A CA 1
ATOM 704 C C . HIS A 1 91 ? 8.917 1.751 -4.230 1.00 92.62 91 HIS A C 1
ATOM 706 O O . HIS A 1 91 ? 8.931 0.606 -3.776 1.00 92.62 91 HIS A O 1
ATOM 712 N N . LEU A 1 92 ? 9.790 2.119 -5.161 1.00 92.31 92 LEU A N 1
ATOM 713 C CA . LEU A 1 92 ? 10.806 1.205 -5.649 1.00 92.31 92 LEU A CA 1
ATOM 714 C C . LEU A 1 92 ? 11.876 0.990 -4.561 1.00 92.31 92 LEU A C 1
ATOM 716 O O . LEU A 1 92 ? 12.720 1.852 -4.326 1.00 92.31 92 LEU A O 1
ATOM 720 N N . VAL A 1 93 ? 11.817 -0.165 -3.892 1.00 91.19 93 VAL A N 1
ATOM 721 C CA . VAL A 1 93 ? 12.676 -0.504 -2.739 1.00 91.19 93 VAL A CA 1
ATOM 722 C C . VAL A 1 93 ? 13.859 -1.403 -3.093 1.00 91.19 93 VAL A C 1
ATOM 724 O O . VAL A 1 93 ? 14.872 -1.408 -2.394 1.00 91.19 93 VAL A O 1
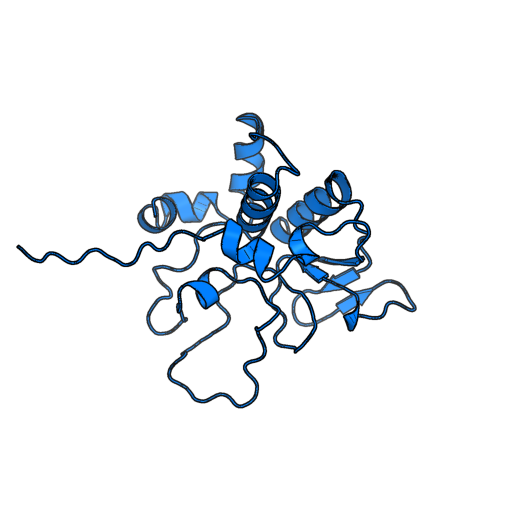ATOM 727 N N . GLU A 1 94 ? 13.775 -2.150 -4.195 1.00 91.25 94 GLU A N 1
ATOM 728 C CA . GLU A 1 94 ? 14.868 -3.007 -4.645 1.00 91.25 94 GLU A CA 1
ATOM 729 C C . GLU A 1 94 ? 15.840 -2.237 -5.540 1.00 91.25 94 GLU A C 1
ATOM 731 O O . GLU A 1 94 ? 15.510 -1.833 -6.653 1.00 91.25 94 GLU A O 1
ATOM 736 N N . PHE A 1 95 ? 17.081 -2.055 -5.083 1.00 91.00 95 PHE A N 1
ATOM 737 C CA . PHE A 1 95 ? 18.096 -1.362 -5.879 1.00 91.00 95 PHE A CA 1
ATOM 738 C C . PHE A 1 95 ? 18.555 -2.181 -7.096 1.00 91.00 95 PHE A C 1
ATOM 740 O O . PHE A 1 95 ? 18.627 -1.660 -8.207 1.00 91.00 95 PHE A O 1
ATOM 747 N N . ASN A 1 96 ? 18.895 -3.457 -6.894 1.00 91.81 96 ASN A N 1
ATOM 748 C CA . ASN A 1 96 ? 19.360 -4.354 -7.951 1.00 91.81 96 ASN A CA 1
ATOM 749 C C . ASN A 1 96 ? 19.042 -5.804 -7.578 1.00 91.81 96 ASN A C 1
ATOM 751 O O . ASN A 1 96 ? 19.690 -6.369 -6.695 1.00 91.81 96 ASN A O 1
ATOM 755 N N . ARG A 1 97 ? 18.094 -6.410 -8.289 1.00 87.38 97 ARG A N 1
ATOM 756 C CA . ARG A 1 97 ? 17.591 -7.765 -8.010 1.00 87.38 97 ARG A CA 1
ATOM 757 C C . ARG A 1 97 ? 18.582 -8.876 -8.334 1.00 87.38 97 ARG A C 1
ATOM 759 O O . ARG A 1 97 ? 18.438 -9.993 -7.856 1.00 87.38 97 ARG A O 1
ATOM 766 N N . ASN A 1 98 ? 19.622 -8.572 -9.109 1.00 88.12 98 ASN A N 1
ATOM 767 C CA . ASN A 1 98 ? 20.692 -9.527 -9.404 1.00 88.12 98 ASN A CA 1
ATOM 768 C C . ASN A 1 98 ? 21.702 -9.672 -8.251 1.00 88.12 98 ASN A C 1
ATOM 770 O O . ASN A 1 98 ? 22.648 -10.452 -8.363 1.00 88.12 98 ASN A O 1
ATOM 774 N N . LEU A 1 99 ? 21.560 -8.901 -7.168 1.00 88.31 99 LEU A N 1
ATOM 775 C CA . LEU A 1 99 ? 22.372 -9.070 -5.966 1.00 88.31 99 LEU A CA 1
ATOM 776 C C . LEU A 1 99 ? 21.744 -10.129 -5.060 1.00 88.31 99 LEU A C 1
ATOM 778 O O . LEU A 1 99 ? 20.546 -10.108 -4.797 1.00 88.31 99 LEU A O 1
ATOM 782 N N . THR A 1 100 ? 22.563 -11.037 -4.533 1.00 80.88 100 THR A N 1
ATOM 783 C CA . THR A 1 100 ? 22.117 -11.966 -3.491 1.00 80.88 100 THR A CA 1
ATOM 784 C C . THR A 1 100 ? 22.007 -11.221 -2.167 1.00 80.88 100 THR A C 1
ATOM 786 O O . THR A 1 100 ? 23.003 -10.711 -1.653 1.00 80.88 100 THR A O 1
ATOM 789 N N . ILE A 1 101 ? 20.799 -11.170 -1.612 1.00 82.12 101 ILE A N 1
ATOM 790 C CA . ILE A 1 101 ? 20.513 -10.517 -0.337 1.00 82.12 101 ILE A CA 1
ATOM 791 C C . ILE A 1 101 ? 19.942 -11.565 0.625 1.00 82.12 101 ILE A C 1
ATOM 793 O O . ILE A 1 101 ? 18.981 -12.258 0.305 1.00 82.12 101 ILE A O 1
ATOM 797 N N . ASN A 1 102 ? 20.515 -11.672 1.826 1.00 78.94 102 ASN A N 1
ATOM 798 C CA . ASN A 1 102 ? 20.140 -12.698 2.811 1.00 78.94 102 ASN A CA 1
ATOM 799 C C . ASN A 1 102 ? 18.812 -12.413 3.542 1.00 78.94 102 ASN A C 1
ATOM 801 O O . ASN A 1 102 ? 18.369 -13.227 4.349 1.00 78.94 102 ASN A O 1
ATOM 805 N N . ASN A 1 103 ? 18.193 -11.254 3.312 1.00 82.19 103 ASN A N 1
ATOM 806 C CA . ASN A 1 103 ? 17.008 -10.790 4.029 1.00 82.19 103 ASN A CA 1
ATOM 807 C C . ASN A 1 103 ? 15.937 -10.196 3.102 1.00 82.19 103 ASN A C 1
ATOM 809 O O . ASN A 1 103 ? 15.283 -9.238 3.493 1.00 82.19 103 ASN A O 1
ATOM 813 N N . HIS A 1 104 ? 15.743 -10.747 1.903 1.00 89.62 104 HIS A N 1
ATOM 814 C CA . HIS A 1 104 ? 14.595 -10.402 1.058 1.00 89.62 104 HIS A CA 1
ATOM 815 C C . HIS A 1 104 ? 13.333 -11.121 1.570 1.00 89.62 104 HIS A C 1
ATOM 817 O O . HIS A 1 104 ? 13.134 -12.302 1.303 1.00 89.62 104 HIS A O 1
ATOM 823 N N . ASN A 1 105 ? 12.506 -10.421 2.343 1.00 92.94 105 ASN A N 1
ATOM 824 C CA . ASN A 1 105 ? 11.315 -10.929 3.029 1.00 92.94 105 ASN A CA 1
ATOM 825 C C . ASN A 1 105 ? 10.077 -10.074 2.704 1.00 92.94 105 ASN A C 1
ATOM 827 O O . ASN A 1 105 ? 9.347 -9.662 3.606 1.00 92.94 105 ASN A O 1
ATOM 831 N N . PHE A 1 106 ? 9.861 -9.797 1.420 1.00 92.50 106 PHE A N 1
ATOM 832 C CA . PHE A 1 106 ? 8.703 -9.051 0.916 1.00 92.50 106 PHE A CA 1
ATOM 833 C C . PHE A 1 106 ? 7.500 -9.952 0.592 1.00 92.50 106 PHE A C 1
ATOM 835 O O . PHE A 1 106 ? 6.584 -9.520 -0.092 1.00 92.50 106 PHE A O 1
ATOM 842 N N . ASP A 1 107 ? 7.480 -11.190 1.095 1.00 91.31 107 ASP A N 1
ATOM 843 C CA . ASP A 1 107 ? 6.438 -12.178 0.778 1.00 91.31 107 ASP A CA 1
ATOM 844 C C . ASP A 1 107 ? 5.029 -11.725 1.194 1.00 91.31 107 ASP 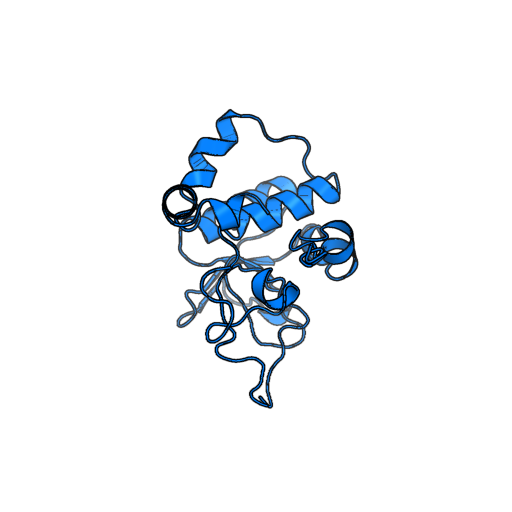A C 1
ATOM 846 O O . ASP A 1 107 ? 4.059 -12.180 0.615 1.00 91.31 107 ASP A O 1
ATOM 850 N N . GLU A 1 108 ? 4.912 -10.828 2.180 1.00 94.75 108 GLU A N 1
ATOM 851 C CA . GLU A 1 108 ? 3.645 -10.218 2.627 1.00 94.75 108 GLU A CA 1
ATOM 852 C C . GLU A 1 108 ? 3.539 -8.730 2.245 1.00 94.75 108 GLU A C 1
ATOM 854 O O . GLU A 1 108 ? 2.698 -7.994 2.765 1.00 94.75 108 GLU A O 1
ATOM 859 N N . CYS A 1 109 ? 4.418 -8.264 1.358 1.00 95.75 109 CYS A N 1
ATOM 860 C CA . CYS A 1 109 ? 4.450 -6.894 0.872 1.00 95.75 109 CYS A CA 1
ATOM 861 C C . CYS A 1 109 ? 3.916 -6.836 -0.558 1.00 95.75 109 CYS A C 1
ATOM 863 O O . CYS A 1 109 ? 4.573 -7.259 -1.508 1.00 95.75 109 CYS A O 1
ATOM 865 N N . ILE A 1 110 ? 2.744 -6.239 -0.724 1.00 96.62 110 ILE A N 1
ATOM 866 C CA . ILE A 1 110 ? 2.160 -5.983 -2.034 1.00 96.62 110 ILE A CA 1
ATOM 867 C C . ILE A 1 110 ? 2.814 -4.735 -2.612 1.00 96.62 110 ILE A C 1
ATOM 869 O O . ILE A 1 110 ? 2.591 -3.625 -2.134 1.00 96.62 110 ILE A O 1
ATOM 873 N N . GLN A 1 111 ? 3.639 -4.922 -3.640 1.00 94.62 111 GLN A N 1
ATOM 874 C CA . GLN A 1 111 ? 4.371 -3.828 -4.267 1.00 94.62 111 GLN A CA 1
ATOM 875 C C . GLN A 1 111 ? 4.483 -4.066 -5.784 1.00 94.62 111 GLN A C 1
ATOM 877 O O . GLN A 1 111 ? 5.180 -4.995 -6.205 1.00 94.62 111 GLN A O 1
ATOM 882 N N . PRO A 1 112 ? 3.828 -3.254 -6.633 1.00 94.44 112 PRO A N 1
ATOM 883 C CA . PRO A 1 112 ? 3.692 -3.499 -8.069 1.00 94.44 112 PRO A CA 1
ATOM 884 C C . PRO A 1 112 ? 5.032 -3.581 -8.807 1.00 94.44 112 PRO A C 1
ATOM 886 O O . PRO A 1 112 ? 5.173 -4.366 -9.740 1.00 94.44 112 PRO A O 1
ATOM 889 N N . ASN A 1 113 ? 6.051 -2.837 -8.381 1.00 93.88 113 ASN A N 1
ATOM 890 C CA . ASN A 1 113 ? 7.388 -2.942 -8.959 1.00 93.88 113 ASN A CA 1
ATOM 891 C C . ASN A 1 113 ? 8.041 -4.291 -8.631 1.00 93.88 113 ASN A C 1
ATOM 893 O O . ASN A 1 113 ? 8.650 -4.886 -9.514 1.00 93.88 113 ASN A O 1
ATOM 897 N N . ILE A 1 114 ? 7.884 -4.811 -7.406 1.00 92.19 114 ILE A N 1
ATOM 898 C CA . ILE A 1 114 ? 8.412 -6.137 -7.046 1.00 92.19 114 ILE A CA 1
ATOM 899 C C . ILE A 1 114 ? 7.689 -7.224 -7.847 1.00 92.19 114 ILE A C 1
ATOM 901 O O . ILE A 1 114 ? 8.356 -8.115 -8.382 1.00 92.19 114 ILE A O 1
ATOM 905 N N . LEU A 1 115 ? 6.360 -7.118 -7.970 1.00 91.56 115 LEU A N 1
ATOM 906 C CA . LEU A 1 115 ? 5.518 -8.036 -8.747 1.00 91.56 115 LEU A CA 1
ATOM 907 C C . LEU A 1 115 ? 5.924 -8.077 -10.230 1.00 91.56 115 LEU A C 1
ATOM 909 O O . LEU A 1 115 ? 5.959 -9.146 -10.831 1.00 91.56 115 LEU A O 1
ATOM 913 N N . ARG A 1 116 ? 6.313 -6.930 -10.798 1.00 90.69 116 ARG A N 1
ATOM 914 C CA . ARG A 1 116 ? 6.807 -6.802 -12.183 1.00 90.69 116 ARG A CA 1
ATOM 915 C C . ARG A 1 116 ? 8.284 -7.156 -12.364 1.00 90.69 116 ARG A C 1
ATOM 917 O O . ARG A 1 116 ? 8.805 -7.109 -13.476 1.00 90.69 116 ARG A O 1
ATOM 924 N N . GLY A 1 117 ? 8.997 -7.480 -11.287 1.00 90.94 117 GLY A N 1
ATOM 925 C CA . GLY A 1 117 ? 10.432 -7.748 -11.360 1.00 90.94 117 GLY A CA 1
ATOM 926 C C . GLY A 1 117 ? 11.293 -6.500 -11.587 1.00 90.94 117 GLY A C 1
ATOM 927 O O . GLY A 1 117 ? 12.406 -6.611 -12.101 1.00 90.94 117 GLY A O 1
ATOM 928 N N . PHE A 1 118 ? 10.788 -5.311 -11.260 1.00 92.81 118 PHE A N 1
ATOM 929 C CA . PHE A 1 118 ? 11.468 -4.039 -11.484 1.00 92.81 118 PHE A CA 1
ATOM 930 C C . PHE A 1 118 ? 12.385 -3.672 -10.319 1.00 92.81 118 PHE A C 1
ATOM 932 O O . PHE A 1 118 ? 12.068 -3.881 -9.151 1.00 92.81 118 PHE A O 1
ATOM 939 N N . ASP A 1 119 ? 13.528 -3.079 -10.659 1.00 93.69 119 ASP A N 1
ATOM 940 C CA . ASP A 1 119 ? 14.522 -2.588 -9.715 1.00 93.69 119 ASP A CA 1
ATOM 941 C C . ASP A 1 119 ? 15.084 -1.225 -10.139 1.00 93.69 119 ASP A C 1
ATOM 943 O O . ASP A 1 119 ? 14.849 -0.726 -11.247 1.00 93.69 119 ASP A O 1
ATOM 947 N N . GLY A 1 120 ? 15.827 -0.600 -9.230 1.00 92.94 120 GLY A N 1
ATOM 948 C CA . GLY A 1 120 ? 16.306 0.769 -9.399 1.00 92.94 120 GLY A CA 1
ATOM 949 C C . GLY A 1 120 ? 17.418 0.881 -10.430 1.00 92.94 120 GLY A C 1
ATOM 950 O O . GLY A 1 120 ? 17.606 1.934 -11.033 1.00 92.94 120 GLY A O 1
ATOM 951 N N . LYS A 1 121 ? 18.148 -0.209 -10.667 1.00 93.50 121 LYS A N 1
ATOM 952 C CA . LYS A 1 121 ? 19.261 -0.240 -11.610 1.00 93.50 121 LYS A CA 1
ATOM 953 C C . LYS A 1 121 ? 18.801 -0.409 -13.058 1.00 93.50 121 LYS A C 1
ATOM 955 O O . LYS A 1 121 ? 19.385 0.208 -13.944 1.00 93.50 121 LYS A O 1
ATOM 960 N N . ASN A 1 122 ? 17.803 -1.252 -13.306 1.00 91.88 122 ASN A N 1
ATOM 961 C CA . ASN A 1 122 ? 17.462 -1.730 -14.646 1.00 91.88 122 ASN A CA 1
ATOM 962 C C . ASN A 1 122 ? 16.064 -1.297 -15.109 1.00 91.88 122 ASN A C 1
ATOM 964 O O . ASN A 1 122 ? 15.787 -1.339 -16.307 1.00 91.88 122 ASN A O 1
ATOM 968 N N . ALA A 1 123 ? 15.172 -0.893 -14.197 1.00 90.94 123 ALA A N 1
ATOM 969 C CA . ALA A 1 123 ? 13.774 -0.615 -14.532 1.00 90.94 123 ALA A CA 1
ATOM 970 C C . ALA A 1 123 ? 13.198 0.658 -13.891 1.00 90.94 123 ALA A C 1
ATOM 972 O O . ALA A 1 123 ? 11.998 0.887 -13.999 1.00 90.94 123 ALA A O 1
ATOM 973 N N . PHE A 1 124 ? 14.028 1.524 -13.297 1.00 89.75 124 PHE A N 1
ATOM 974 C CA . PHE A 1 124 ? 13.564 2.738 -12.608 1.00 89.75 124 PHE A CA 1
ATOM 975 C C . PHE A 1 124 ? 12.649 3.628 -13.461 1.00 89.75 124 PHE A C 1
ATOM 977 O O . PHE A 1 124 ? 11.643 4.127 -12.969 1.00 89.75 124 PHE A O 1
ATOM 984 N N . GLN A 1 125 ? 12.967 3.790 -14.749 1.00 88.56 125 GLN A N 1
ATOM 985 C CA . GLN A 1 125 ? 12.184 4.619 -15.676 1.00 88.56 125 GLN A CA 1
ATOM 986 C C . GLN A 1 125 ? 10.798 4.044 -15.995 1.00 88.56 125 GLN A C 1
ATOM 988 O O . GLN A 1 125 ? 9.973 4.759 -16.539 1.00 88.56 125 GLN A O 1
ATOM 993 N N . ARG A 1 126 ? 10.539 2.774 -15.661 1.00 89.06 126 ARG A N 1
ATOM 994 C CA . ARG A 1 126 ? 9.262 2.076 -15.887 1.00 89.06 126 ARG A CA 1
ATOM 995 C C . ARG A 1 126 ? 8.524 1.781 -14.584 1.00 89.06 126 ARG A C 1
ATOM 997 O O . ARG A 1 126 ? 7.618 0.952 -14.565 1.00 89.06 126 ARG A O 1
ATOM 1004 N N . LYS A 1 127 ? 8.949 2.386 -13.469 1.00 90.56 127 LYS A N 1
ATOM 1005 C CA . LYS A 1 127 ? 8.325 2.141 -12.168 1.00 90.56 127 LYS A CA 1
ATOM 1006 C C . LYS A 1 127 ? 6.823 2.437 -12.221 1.00 90.56 127 LYS A C 1
ATOM 1008 O O . LYS A 1 127 ? 6.373 3.267 -13.010 1.00 90.56 127 LYS A O 1
ATOM 1013 N N . TYR A 1 128 ? 6.067 1.769 -11.359 1.00 93.00 128 TYR A N 1
ATOM 1014 C CA . TYR A 1 128 ? 4.638 1.999 -11.198 1.00 93.00 128 TYR A CA 1
ATOM 1015 C C . TYR A 1 128 ? 4.366 3.501 -10.992 1.00 93.00 128 TYR A C 1
ATOM 1017 O O . TYR A 1 128 ? 4.961 4.097 -10.092 1.00 93.00 128 TYR A O 1
ATOM 1025 N N . PRO A 1 129 ? 3.543 4.135 -11.847 1.00 91.44 129 PRO A N 1
ATOM 1026 C CA . PRO A 1 129 ? 3.441 5.594 -11.884 1.00 91.44 129 PRO A CA 1
ATOM 1027 C C . PRO A 1 129 ? 2.343 6.151 -10.972 1.00 91.44 129 PRO A C 1
ATOM 1029 O O . PRO A 1 129 ? 2.217 7.372 -10.852 1.00 91.44 129 PRO A O 1
ATOM 1032 N N . PHE A 1 130 ? 1.528 5.280 -10.373 1.00 94.19 130 PHE A N 1
ATOM 1033 C CA . PHE A 1 130 ? 0.404 5.670 -9.532 1.00 94.19 130 PHE A CA 1
ATOM 1034 C C . PHE A 1 130 ? 0.732 5.526 -8.045 1.00 94.19 130 PHE A C 1
ATOM 1036 O O . PHE A 1 130 ? 1.633 4.776 -7.679 1.00 94.19 130 PHE A O 1
ATOM 1043 N N . GLY A 1 131 ? -0.038 6.199 -7.192 1.00 95.06 131 GLY A N 1
ATOM 1044 C CA . GLY A 1 131 ? 0.036 6.026 -5.740 1.00 95.06 131 GLY A CA 1
ATOM 1045 C C . GLY A 1 131 ? -0.455 4.656 -5.254 1.00 95.06 131 GLY A C 1
ATOM 1046 O O . GLY A 1 131 ? -1.210 3.970 -5.957 1.00 95.06 131 GLY A O 1
ATOM 1047 N N . THR A 1 132 ? -0.093 4.289 -4.028 1.00 97.19 132 THR A N 1
ATOM 1048 C CA . THR A 1 132 ? -0.571 3.102 -3.301 1.00 97.19 132 THR A CA 1
ATOM 1049 C C . THR A 1 132 ? -2.098 3.059 -3.243 1.00 97.19 132 THR A C 1
ATOM 1051 O O . THR A 1 132 ? -2.689 1.992 -3.436 1.00 97.19 132 THR A O 1
ATOM 1054 N N . ILE A 1 133 ? -2.765 4.211 -3.093 1.00 96.56 133 ILE A N 1
ATOM 1055 C CA . ILE A 1 133 ? -4.232 4.287 -3.104 1.00 96.56 133 ILE A CA 1
ATOM 1056 C C . ILE A 1 133 ? -4.852 3.651 -4.355 1.00 96.56 133 ILE A C 1
ATOM 1058 O O . ILE A 1 133 ? -5.889 2.997 -4.263 1.00 96.56 133 ILE A O 1
ATOM 1062 N N . HIS A 1 134 ? -4.208 3.774 -5.519 1.00 95.44 134 HIS A N 1
ATOM 1063 C CA . HIS A 1 134 ? -4.719 3.221 -6.775 1.00 95.44 134 HIS A CA 1
ATOM 1064 C C . HIS A 1 134 ? -4.675 1.691 -6.770 1.00 95.44 134 HIS A C 1
ATOM 1066 O O . HIS A 1 134 ? -5.600 1.039 -7.250 1.00 95.44 134 HIS A O 1
ATOM 1072 N N . LEU A 1 135 ? -3.628 1.119 -6.171 1.00 95.81 135 LEU A N 1
ATOM 1073 C CA . LEU A 1 135 ? -3.480 -0.326 -6.028 1.00 95.81 135 LEU A CA 1
ATOM 1074 C C . LEU A 1 135 ? -4.514 -0.903 -5.049 1.00 95.81 135 LE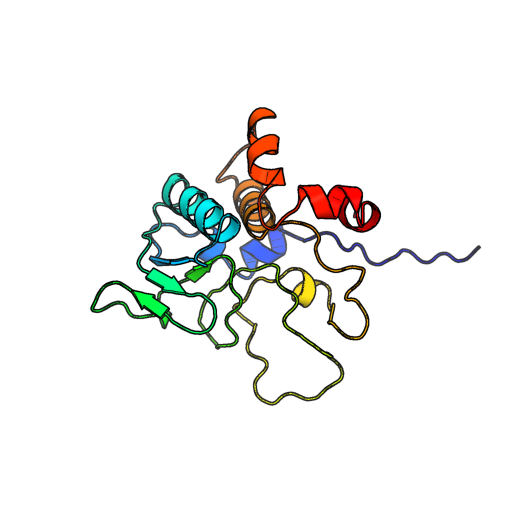U A C 1
ATOM 1076 O O . LEU A 1 135 ? -5.101 -1.959 -5.300 1.00 95.81 135 LEU A O 1
ATOM 1080 N N . LEU A 1 136 ? -4.786 -0.186 -3.953 1.00 96.69 136 LEU A N 1
ATOM 1081 C CA . LEU A 1 136 ? -5.855 -0.549 -3.023 1.00 96.69 136 LEU A CA 1
ATOM 1082 C C . LEU A 1 136 ? -7.228 -0.474 -3.689 1.00 96.69 136 LEU A C 1
ATOM 1084 O O . LEU A 1 136 ? -8.002 -1.418 -3.567 1.00 96.69 136 LEU A O 1
ATOM 1088 N N . LEU A 1 137 ? -7.522 0.604 -4.421 1.00 95.62 137 LEU A N 1
ATOM 1089 C CA . LEU A 1 137 ? -8.785 0.758 -5.145 1.00 95.62 137 LEU A CA 1
ATOM 1090 C C . LEU A 1 137 ? -9.027 -0.405 -6.109 1.00 95.62 137 LEU A C 1
ATOM 1092 O O . LEU A 1 137 ? -10.093 -1.012 -6.050 1.00 95.62 137 LEU A O 1
ATOM 1096 N N . GLY A 1 138 ? -8.030 -0.771 -6.921 1.00 94.81 138 GLY A N 1
ATOM 1097 C CA . GLY A 1 138 ? -8.146 -1.921 -7.821 1.00 94.81 138 GLY A CA 1
ATOM 1098 C C . GLY A 1 138 ? -8.418 -3.233 -7.077 1.00 94.81 138 GLY A C 1
ATOM 1099 O O . GLY A 1 138 ? -9.291 -3.997 -7.479 1.00 94.81 138 GLY A O 1
ATOM 1100 N N . SER A 1 139 ? -7.765 -3.455 -5.931 1.00 95.94 139 SER A N 1
ATOM 1101 C CA . SER A 1 139 ? -7.993 -4.649 -5.096 1.00 95.94 139 SER A CA 1
ATOM 1102 C C . SER A 1 139 ? -9.409 -4.691 -4.497 1.00 95.94 139 SER A C 1
ATOM 1104 O O . SER A 1 139 ? -10.058 -5.740 -4.459 1.00 95.94 139 SER A O 1
ATOM 1106 N N . LEU A 1 140 ? -9.922 -3.546 -4.032 1.00 96.44 140 LEU A N 1
ATOM 1107 C CA . LEU A 1 140 ? -11.281 -3.446 -3.490 1.00 96.44 140 LEU A CA 1
ATOM 1108 C C . LEU A 1 140 ? -12.353 -3.569 -4.581 1.00 96.44 140 LEU A C 1
ATOM 1110 O O . LEU A 1 140 ? -13.420 -4.124 -4.322 1.00 96.44 140 LEU A O 1
ATOM 1114 N N . GLN A 1 141 ? -12.091 -3.053 -5.783 1.00 95.38 141 GLN A N 1
ATOM 1115 C CA . GLN A 1 141 ? -13.023 -3.141 -6.906 1.00 95.38 141 GLN A CA 1
ATOM 1116 C C . GLN A 1 141 ? -13.100 -4.571 -7.446 1.00 95.38 141 GLN A C 1
ATOM 1118 O O . GLN A 1 141 ? -14.196 -5.101 -7.608 1.00 95.38 141 GLN A O 1
ATOM 1123 N N . GLU A 1 142 ? -11.952 -5.228 -7.636 1.00 95.50 142 GLU A N 1
ATOM 1124 C CA . GLU A 1 142 ? -11.879 -6.628 -8.078 1.00 95.50 142 GLU A CA 1
ATOM 1125 C C . GLU A 1 142 ? -12.625 -7.572 -7.122 1.00 95.50 142 GLU A C 1
ATOM 1127 O O . GLU A 1 142 ? -13.313 -8.499 -7.542 1.00 95.50 142 GLU A O 1
ATOM 1132 N N . SER A 1 143 ? -12.546 -7.309 -5.816 1.00 95.06 143 SER A N 1
ATOM 1133 C CA . SER A 1 143 ? -13.249 -8.091 -4.790 1.00 95.06 143 SER A CA 1
ATOM 1134 C C . SER A 1 143 ? -14.726 -7.719 -4.606 1.00 95.06 143 SER A C 1
ATOM 1136 O O . SER A 1 143 ? -15.411 -8.324 -3.778 1.00 95.06 143 SER A O 1
ATOM 1138 N N . GLY A 1 144 ? -15.232 -6.731 -5.349 1.00 95.88 144 GLY A N 1
ATOM 1139 C CA . GLY A 1 144 ? -16.611 -6.253 -5.251 1.00 95.88 144 GLY A CA 1
ATOM 1140 C C . GLY A 1 144 ? -16.936 -5.501 -3.954 1.00 95.88 144 GLY A C 1
ATOM 1141 O O . GLY A 1 144 ? -18.111 -5.306 -3.645 1.00 95.88 144 GLY A O 1
ATOM 1142 N N . VAL A 1 145 ? -15.925 -5.079 -3.183 1.00 96.19 145 VAL A N 1
ATOM 1143 C CA . VAL A 1 145 ? -16.106 -4.240 -1.983 1.00 96.19 145 VAL A CA 1
ATOM 1144 C C . VAL A 1 145 ? -16.543 -2.830 -2.376 1.00 96.19 145 VAL A C 1
ATOM 1146 O O . VAL A 1 145 ? -17.376 -2.227 -1.696 1.00 96.19 145 VAL A O 1
ATOM 1149 N N . ILE A 1 146 ? -15.993 -2.313 -3.475 1.00 94.50 146 ILE A N 1
ATOM 1150 C CA . ILE A 1 146 ? -16.409 -1.051 -4.090 1.00 94.50 146 ILE A CA 1
ATOM 1151 C C . ILE A 1 146 ? -16.868 -1.300 -5.528 1.00 94.50 146 ILE A C 1
ATOM 1153 O O . ILE A 1 146 ? -16.375 -2.201 -6.201 1.00 94.50 146 ILE A O 1
ATOM 1157 N N . GLY A 1 147 ? -17.834 -0.505 -5.984 1.00 91.31 147 GLY A N 1
ATOM 1158 C CA . GLY A 1 147 ? -18.220 -0.453 -7.394 1.00 91.31 147 GLY A CA 1
ATOM 1159 C C . GLY A 1 147 ? -17.387 0.566 -8.168 1.00 91.31 147 GLY A C 1
ATOM 1160 O O . GLY A 1 147 ? -16.318 0.984 -7.722 1.00 91.31 147 GLY A O 1
ATOM 1161 N N . ASP A 1 148 ? -17.919 1.007 -9.305 1.00 87.38 148 ASP A N 1
ATOM 1162 C CA . ASP A 1 148 ? -17.279 2.036 -10.120 1.00 87.38 148 ASP A CA 1
ATOM 1163 C C . ASP A 1 148 ? -17.142 3.359 -9.355 1.00 87.38 148 ASP A C 1
ATOM 1165 O O . ASP A 1 148 ? -18.068 3.828 -8.681 1.00 87.38 148 ASP A O 1
ATOM 1169 N N . LEU A 1 149 ? -15.967 3.975 -9.477 1.00 83.94 149 LEU A N 1
ATOM 1170 C CA . LEU A 1 149 ? -15.694 5.277 -8.885 1.00 83.94 149 LEU A CA 1
ATOM 1171 C C . LEU A 1 149 ? -16.363 6.383 -9.713 1.00 83.94 149 LEU A C 1
ATOM 1173 O O . LEU A 1 149 ? -16.281 6.359 -10.941 1.00 83.94 149 LEU A O 1
ATOM 1177 N N . PRO A 1 150 ? -16.988 7.390 -9.076 1.00 86.56 150 PRO A N 1
ATOM 1178 C CA . PRO A 1 150 ? -17.508 8.542 -9.802 1.00 86.56 150 PRO A CA 1
ATOM 1179 C C . PRO A 1 150 ? -16.359 9.382 -10.377 1.00 86.56 150 PRO A C 1
ATOM 1181 O O . PRO A 1 150 ? -15.319 9.524 -9.734 1.00 86.56 150 PRO A O 1
ATOM 1184 N N . ASP A 1 151 ? -16.579 10.047 -11.515 1.00 85.62 151 ASP A N 1
ATOM 1185 C CA . ASP A 1 151 ? -15.577 10.914 -12.168 1.00 85.62 151 ASP A CA 1
ATOM 1186 C C . ASP A 1 151 ? -14.987 11.980 -11.226 1.00 85.62 151 ASP A C 1
ATOM 1188 O O . ASP A 1 151 ? -13.822 12.363 -11.325 1.00 85.62 151 ASP A O 1
ATOM 1192 N N . THR A 1 152 ? -15.771 12.444 -10.250 1.00 86.31 152 THR A N 1
ATOM 1193 C CA . THR A 1 152 ? -15.327 13.416 -9.242 1.00 86.31 152 THR A CA 1
ATOM 1194 C C . THR A 1 152 ? -14.231 12.883 -8.314 1.00 86.31 152 THR A C 1
ATOM 1196 O O . THR A 1 152 ? -13.542 13.679 -7.678 1.00 86.31 152 THR A O 1
ATOM 1199 N N . ALA A 1 153 ? -14.058 11.561 -8.219 1.00 84.00 153 ALA A N 1
ATOM 1200 C CA . ALA A 1 153 ? -13.000 10.929 -7.434 1.00 84.00 153 ALA A CA 1
ATOM 1201 C C . ALA A 1 153 ? -11.618 11.036 -8.103 1.00 84.00 153 ALA A C 1
ATOM 1203 O O . ALA A 1 153 ? -10.611 10.889 -7.420 1.00 84.00 153 ALA A O 1
ATOM 1204 N N . VAL A 1 154 ? -11.543 11.348 -9.402 1.00 83.00 154 VAL A N 1
ATOM 1205 C CA . VAL A 1 154 ? -10.266 11.446 -10.132 1.00 83.00 154 VAL A CA 1
ATOM 1206 C C . VAL A 1 154 ? -9.398 12.585 -9.594 1.00 83.00 154 VAL A C 1
ATOM 1208 O O . VAL A 1 154 ? -8.210 12.396 -9.348 1.00 83.00 154 VAL A O 1
ATOM 1211 N N . SER A 1 155 ? -9.983 13.763 -9.359 1.00 85.00 155 SER A N 1
ATOM 1212 C CA . SER A 1 155 ? -9.244 14.954 -8.913 1.00 85.00 155 SER A CA 1
ATOM 1213 C C . SER A 1 155 ? -8.399 14.741 -7.649 1.00 85.00 155 SER A C 1
ATOM 1215 O O . SER A 1 155 ? -7.217 15.077 -7.694 1.00 85.00 155 SER A O 1
ATOM 1217 N N . PRO A 1 156 ? -8.924 14.199 -6.527 1.00 82.69 156 PRO A N 1
ATOM 1218 C CA . PRO A 1 156 ? -8.091 13.941 -5.350 1.00 82.69 156 PRO A CA 1
ATOM 1219 C C . PRO A 1 156 ? -7.015 12.871 -5.596 1.00 82.69 156 PRO A C 1
ATOM 1221 O O . PRO A 1 156 ? -5.932 12.970 -5.024 1.00 82.69 156 PRO A O 1
ATOM 1224 N N . LEU A 1 157 ? -7.267 11.894 -6.473 1.00 90.25 157 LEU A N 1
ATOM 1225 C CA . LEU A 1 157 ? -6.313 10.825 -6.789 1.00 90.25 157 LEU A CA 1
ATOM 1226 C C . LEU A 1 157 ? -5.106 11.315 -7.600 1.00 90.25 157 LEU A C 1
ATOM 1228 O O . LEU A 1 157 ? -4.015 10.771 -7.456 1.00 90.25 157 LEU A O 1
ATOM 1232 N N . LEU A 1 158 ? -5.252 12.395 -8.374 1.00 88.56 158 LEU A N 1
ATOM 1233 C CA . LEU A 1 158 ? -4.134 13.011 -9.102 1.00 88.56 158 LEU A CA 1
ATOM 1234 C C . LEU A 1 158 ? -3.043 13.584 -8.183 1.00 88.56 158 LEU A C 1
ATOM 1236 O O . LEU A 1 158 ? -1.921 13.800 -8.636 1.00 88.56 158 LEU A O 1
ATOM 1240 N N . PHE A 1 159 ? -3.346 13.847 -6.911 1.00 85.56 159 PHE A N 1
ATOM 1241 C CA . PHE A 1 159 ? -2.366 14.371 -5.956 1.00 85.56 159 PHE A CA 1
ATOM 1242 C C . PHE A 1 159 ? -1.682 13.281 -5.125 1.00 85.56 159 PHE A C 1
ATOM 1244 O O . PHE A 1 159 ? -0.639 13.558 -4.535 1.00 85.56 159 PHE A O 1
ATOM 1251 N N . ALA A 1 160 ? -2.225 12.059 -5.098 1.00 89.06 160 ALA A N 1
ATOM 1252 C CA . ALA A 1 160 ? -1.607 10.932 -4.405 1.00 89.06 160 ALA A CA 1
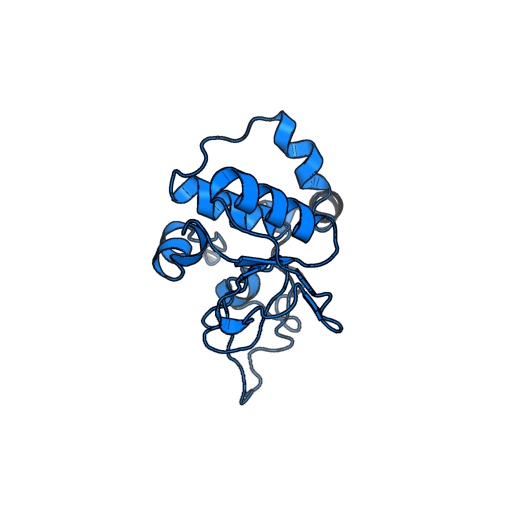ATOM 1253 C C . ALA A 1 160 ? -0.247 10.617 -5.043 1.00 89.06 160 ALA A C 1
ATOM 1255 O O . ALA A 1 160 ? -0.167 10.497 -6.262 1.00 89.06 160 ALA A O 1
ATOM 1256 N N . ASP A 1 161 ? 0.818 10.576 -4.243 1.00 87.50 161 ASP A N 1
ATOM 1257 C CA . ASP A 1 161 ? 2.209 10.370 -4.683 1.00 87.50 161 ASP A CA 1
ATOM 1258 C C . ASP A 1 161 ? 2.613 11.143 -5.965 1.00 87.50 161 ASP A C 1
ATOM 1260 O O . ASP A 1 161 ? 3.351 10.677 -6.836 1.00 87.50 161 ASP A O 1
ATOM 1264 N N . GLY A 1 162 ? 2.060 12.349 -6.145 1.00 87.31 162 GLY A N 1
ATOM 1265 C CA . GLY A 1 162 ? 2.328 13.170 -7.325 1.00 87.31 162 GLY A CA 1
ATOM 1266 C C . GLY A 1 162 ? 1.916 12.542 -8.665 1.00 87.31 162 GLY A C 1
ATOM 1267 O O . GLY A 1 162 ? 2.507 12.909 -9.683 1.00 87.31 162 GLY A O 1
ATOM 1268 N N . VAL A 1 163 ? 0.910 11.653 -8.702 1.00 90.19 163 VAL A N 1
ATOM 1269 C CA . VAL A 1 163 ? 0.388 10.999 -9.926 1.00 90.19 163 VAL A CA 1
ATOM 1270 C C . VAL A 1 163 ? 0.206 11.982 -11.082 1.00 90.19 163 VAL A C 1
ATOM 1272 O O . VAL A 1 163 ? 0.593 11.685 -12.209 1.00 90.19 163 VAL A O 1
ATOM 1275 N N . GLY A 1 164 ? -0.332 13.175 -10.822 1.00 89.12 164 GLY A N 1
ATOM 1276 C CA . GLY A 1 164 ? -0.515 14.212 -11.834 1.00 89.12 164 GLY A CA 1
ATOM 1277 C C . GLY A 1 164 ? 0.798 14.603 -12.513 1.00 89.12 164 GLY A C 1
ATOM 1278 O O . GLY A 1 164 ? 0.845 14.705 -13.734 1.00 89.12 164 GLY A O 1
ATOM 1279 N N . ASN A 1 165 ? 1.890 14.740 -11.757 1.00 88.25 165 ASN A N 1
ATOM 1280 C CA . ASN A 1 165 ? 3.211 15.005 -12.329 1.00 88.25 165 ASN A CA 1
ATOM 1281 C C . ASN A 1 165 ? 3.728 13.803 -13.128 1.00 88.25 165 ASN A C 1
ATOM 1283 O O . ASN A 1 165 ? 4.300 13.995 -14.199 1.00 88.25 165 ASN A O 1
ATOM 1287 N N . ASN A 1 166 ? 3.502 12.576 -12.647 1.00 88.56 166 ASN A N 1
ATOM 1288 C CA . ASN A 1 166 ? 3.909 11.360 -13.358 1.00 88.56 166 ASN A CA 1
ATOM 1289 C C . ASN A 1 166 ? 3.171 11.216 -14.695 1.00 88.56 166 ASN A C 1
ATOM 1291 O O . ASN A 1 166 ? 3.794 10.862 -15.691 1.00 88.56 166 ASN A O 1
ATOM 1295 N N . LEU A 1 167 ? 1.886 11.576 -14.749 1.00 88.25 167 LEU A N 1
ATOM 1296 C CA . LEU A 1 167 ? 1.075 11.548 -15.968 1.00 88.25 167 LEU A CA 1
ATOM 1297 C C . LEU A 1 167 ? 1.656 12.440 -17.077 1.00 88.25 167 LEU A C 1
ATOM 1299 O O . LEU A 1 167 ? 1.603 12.076 -18.248 1.00 88.25 167 LEU A O 1
ATOM 1303 N N . PHE A 1 168 ? 2.223 13.595 -16.718 1.00 86.06 168 PHE A N 1
ATOM 1304 C CA . PHE A 1 168 ? 2.845 14.511 -17.682 1.00 86.06 168 PHE A CA 1
ATOM 1305 C C . PHE A 1 168 ? 4.342 14.251 -17.896 1.00 86.06 168 PHE A C 1
ATOM 1307 O O . PHE A 1 168 ? 4.873 14.613 -18.943 1.00 86.06 168 PHE A O 1
ATOM 1314 N N . GLY A 1 169 ? 5.024 13.650 -16.918 1.00 85.56 169 GLY A N 1
ATOM 1315 C CA . GLY A 1 169 ? 6.459 13.365 -16.973 1.00 85.56 169 GLY A CA 1
ATOM 1316 C C . GLY A 1 169 ? 6.813 12.039 -17.648 1.00 85.56 169 GLY A C 1
ATOM 1317 O O . GLY A 1 169 ? 7.837 11.973 -18.321 1.00 85.56 169 GLY A O 1
ATOM 1318 N N . TYR A 1 170 ? 5.972 11.015 -17.479 1.00 84.56 170 TYR A N 1
ATOM 1319 C CA . TYR A 1 170 ? 6.166 9.647 -17.981 1.00 84.56 170 TYR A CA 1
ATOM 1320 C C . TYR A 1 170 ? 4.827 9.029 -18.436 1.00 84.56 170 TYR A C 1
ATOM 1322 O O . TYR A 1 170 ? 4.405 7.998 -17.896 1.00 84.56 170 TYR A O 1
ATOM 1330 N N . PRO A 1 171 ? 4.107 9.657 -19.385 1.00 84.88 171 PRO A N 1
ATOM 1331 C CA . PRO A 1 171 ? 2.770 9.225 -19.796 1.00 84.88 171 PRO A CA 1
ATOM 1332 C C . PRO A 1 171 ? 2.725 7.762 -20.247 1.00 84.88 171 PRO A C 1
ATOM 1334 O O . PRO A 1 171 ? 1.741 7.076 -19.991 1.00 84.88 171 PRO A O 1
ATOM 1337 N N . GLU A 1 172 ? 3.789 7.260 -20.872 1.00 85.75 172 GLU A N 1
ATOM 1338 C CA . GLU A 1 172 ? 3.903 5.875 -21.321 1.00 85.75 172 GLU A CA 1
ATOM 1339 C C . GLU A 1 172 ? 3.759 4.856 -20.186 1.00 85.75 172 GLU A C 1
ATOM 1341 O O . GLU A 1 172 ? 3.209 3.781 -20.408 1.00 85.75 172 GLU A O 1
ATOM 1346 N N . ASN A 1 173 ? 4.182 5.198 -18.966 1.00 85.06 173 ASN A N 1
ATOM 1347 C CA . ASN A 1 173 ? 4.057 4.303 -17.819 1.00 85.06 173 ASN A CA 1
ATOM 1348 C C . ASN A 1 173 ? 2.608 4.202 -17.336 1.00 85.06 173 ASN A C 1
ATOM 1350 O O . ASN A 1 173 ? 2.228 3.186 -16.761 1.00 85.06 173 ASN A O 1
ATOM 1354 N N . CYS A 1 174 ? 1.806 5.248 -17.555 1.00 84.31 174 CYS A N 1
ATOM 1355 C CA . CYS A 1 174 ? 0.415 5.334 -17.109 1.00 84.31 174 CYS A CA 1
ATOM 1356 C C . CYS A 1 174 ? -0.576 4.659 -18.069 1.00 84.31 174 CYS A C 1
ATOM 1358 O O . CYS A 1 174 ? -1.760 4.576 -17.752 1.00 84.31 174 CYS A O 1
ATOM 1360 N N . LEU A 1 175 ? -0.119 4.230 -19.249 1.00 80.12 175 LEU A N 1
ATOM 1361 C CA . LEU A 1 175 ? -0.956 3.638 -20.298 1.00 80.12 175 LEU A CA 1
ATOM 1362 C C . LEU A 1 175 ? -0.912 2.101 -20.332 1.00 80.12 175 LEU A C 1
ATOM 1364 O O . LEU A 1 175 ? -1.671 1.506 -21.101 1.00 80.12 175 LEU A O 1
ATOM 1368 N N . ASN A 1 176 ? -0.031 1.482 -19.539 1.00 62.00 176 ASN A N 1
ATOM 1369 C CA . ASN A 1 176 ? 0.211 0.036 -19.529 1.00 62.00 176 ASN A CA 1
ATOM 1370 C C . ASN A 1 176 ? -0.588 -0.678 -18.436 1.00 62.00 176 ASN A C 1
ATOM 1372 O O . ASN A 1 176 ? -0.462 -0.281 -17.253 1.00 62.00 176 ASN A O 1
#

Foldseek 3Di:
DDPDPDPPLDDPLVVVCVLAVVLQAAAAEEEFAPDLLRVLLVVVCCVLRVYHHFWYDNPPDIDGDPPDDQLRYEYEQDQDLDASGAYEHQDQPAADPPDDDPRRRRSRYHYSCVVSVHHNPPCVLLGQLFTSSVSSVSNCCVVVSDDDDDPVVVVSRCPHVVSVVSCVVRVVSVVD